Protein AF-A0A6A5A430-F1 (afdb_monomer_lite)

Sequence (180 aa):
MAKHAGGVNTSMYMSAIQATIFDALYKSDSSRAWVFQALYDYQWGSVANEVAAWHTHGLTSFVCQSQNLYQYGIQDTITIVNSLNLEQSIRINEQKTLANLVGVEYVGPWNNLAICEAIWCSLVRQAGNVIDKIGISYDVDIIIGTIQPPTIDLVRENVGPFGSIDLYLVDKPPTFGGYF

Organism: Aphanomyces astaci (NCBI:txid112090)

Secondary structure (DSSP, 8-state):
-PPPTT-GGG-TTHHHHIIIIIHHH-SSHHHHHHHHHHHTSPPPPPHHHHHHHHHHTT-----PPB-SSEEPPEEEEEEEE-TT--EEEEEEEEE--EE-S---SB-HHHHHHHHHHHTT-BSSTTSTTBGGGTT--IIIIIII-S---HHHHHHHHHT--TTB--B---PPPGGGGG--

Foldseek 3Di:
DDDDVVFLVPDPLVLLCCQAPVVQQPPDPVSVVCVCCCGVVDDDDDPVVVVVVCVVVVNDDDDDWDFAQKDDWDWDWDWDQDPVRDIDIDTDDIDDIDGDDDGFQAVDPSVVSVVCSVVSAHPPPPGCRHCVNVPHDCLEVPRPHDDDDVVNVVCCVPQRGTNHGTDDDDDDPPVCPPPD

Radius of gyration: 22.09 Å; chains: 1; bounding box: 47×51×59 Å

Structure (mmCIF, N/CA/C/O backbone):
data_AF-A0A6A5A430-F1
#
_entry.id   AF-A0A6A5A430-F1
#
loop_
_atom_site.group_PDB
_atom_site.id
_atom_site.type_symbol
_atom_site.label_atom_id
_atom_site.label_alt_id
_atom_site.label_comp_id
_atom_site.label_asym_id
_atom_site.label_entity_id
_atom_site.label_seq_id
_atom_site.pdbx_PDB_ins_code
_atom_site.Cartn_x
_atom_site.Cartn_y
_atom_site.Cartn_z
_atom_site.occupancy
_atom_site.B_iso_or_equiv
_atom_site.auth_seq_id
_atom_site.auth_comp_id
_atom_site.auth_asym_id
_atom_site.auth_atom_id
_atom_site.pdbx_PDB_model_num
ATOM 1 N N . MET A 1 1 ? -8.457 26.447 -7.571 1.00 52.28 1 MET A N 1
ATOM 2 C CA . MET A 1 1 ? -9.029 25.131 -7.210 1.00 52.28 1 MET A CA 1
ATOM 3 C C . MET A 1 1 ? -9.383 25.149 -5.738 1.00 52.28 1 MET A C 1
ATOM 5 O O . MET A 1 1 ? -8.546 25.573 -4.947 1.00 52.28 1 MET A O 1
ATOM 9 N N . ALA A 1 2 ? -10.604 24.749 -5.383 1.00 48.12 2 ALA A N 1
ATOM 10 C CA . ALA A 1 2 ? -10.993 24.616 -3.984 1.00 48.12 2 ALA A CA 1
ATOM 11 C C . ALA A 1 2 ? -10.204 23.460 -3.345 1.00 48.12 2 ALA A C 1
ATOM 13 O O . ALA A 1 2 ? -10.044 22.394 -3.940 1.00 48.12 2 ALA A O 1
ATOM 14 N N . LYS A 1 3 ? -9.635 23.702 -2.164 1.00 51.28 3 LYS A N 1
ATOM 15 C CA . LYS A 1 3 ? -8.951 22.684 -1.363 1.00 51.28 3 LYS A CA 1
ATOM 16 C C . LYS A 1 3 ? -9.975 22.116 -0.390 1.00 51.28 3 LYS A C 1
ATOM 18 O O . LYS A 1 3 ? -10.478 22.860 0.446 1.00 51.28 3 LYS A O 1
ATOM 23 N N . HIS A 1 4 ? -10.287 20.832 -0.508 1.00 56.69 4 HIS A N 1
ATOM 24 C CA . HIS A 1 4 ? -11.104 20.130 0.478 1.00 56.69 4 HIS A CA 1
ATOM 25 C C . HIS A 1 4 ? -10.172 19.478 1.501 1.00 56.69 4 HIS A C 1
ATOM 27 O O . HIS A 1 4 ? -9.131 18.936 1.129 1.00 56.69 4 HIS A O 1
ATOM 33 N N . ALA A 1 5 ? -10.509 19.556 2.790 1.00 58.75 5 ALA A N 1
ATOM 34 C CA . ALA A 1 5 ? -9.753 18.854 3.823 1.00 58.75 5 ALA A CA 1
ATOM 35 C C . ALA A 1 5 ? -9.794 17.343 3.535 1.00 58.75 5 ALA A C 1
ATOM 37 O O . ALA A 1 5 ? -10.874 16.776 3.391 1.00 58.75 5 ALA A O 1
ATOM 38 N N . GLY A 1 6 ? -8.622 16.716 3.390 1.00 62.47 6 GLY A N 1
ATOM 39 C CA . GLY A 1 6 ? -8.501 15.305 3.002 1.00 62.47 6 GLY A CA 1
ATOM 40 C C . GLY A 1 6 ? -8.577 15.037 1.492 1.00 62.47 6 GLY A C 1
ATOM 41 O O . GLY A 1 6 ? -8.525 13.881 1.082 1.00 62.47 6 GLY A O 1
ATOM 42 N N . GLY A 1 7 ? -8.675 16.073 0.652 1.00 69.19 7 GLY A N 1
ATOM 43 C CA . GLY A 1 7 ? -8.612 15.933 -0.804 1.00 69.19 7 GLY A CA 1
ATOM 44 C C . GLY A 1 7 ? -7.193 15.640 -1.298 1.00 69.19 7 GLY A C 1
ATOM 45 O O . GLY A 1 7 ? -6.211 16.113 -0.714 1.00 69.19 7 GLY A O 1
ATOM 46 N N . VAL A 1 8 ? -7.071 14.916 -2.418 1.00 76.12 8 VAL A N 1
ATOM 47 C CA . VAL A 1 8 ? -5.770 14.543 -3.017 1.00 76.12 8 VAL A CA 1
ATOM 48 C C . VAL A 1 8 ? -4.877 15.762 -3.288 1.00 76.12 8 VAL A C 1
ATOM 50 O O . VAL A 1 8 ? -3.666 15.706 -3.112 1.00 76.12 8 VAL A O 1
ATOM 53 N N . ASN A 1 9 ? -5.484 16.909 -3.597 1.00 74.25 9 ASN A N 1
ATOM 54 C CA . ASN A 1 9 ? -4.806 18.180 -3.855 1.00 74.25 9 ASN A CA 1
ATOM 55 C C . ASN A 1 9 ? -4.175 18.845 -2.622 1.00 74.25 9 ASN A C 1
ATOM 57 O O . ASN A 1 9 ? -3.476 19.851 -2.759 1.00 74.25 9 ASN A O 1
ATOM 61 N N . THR A 1 10 ? -4.437 18.313 -1.430 1.00 78.81 10 THR A N 1
ATOM 62 C CA . THR A 1 10 ? -3.798 18.722 -0.171 1.00 78.81 10 THR A CA 1
ATOM 63 C C . THR A 1 10 ? -2.776 17.701 0.329 1.00 78.81 10 THR A C 1
ATOM 65 O O . THR A 1 10 ? -2.095 17.962 1.317 1.00 78.81 10 THR A O 1
ATOM 68 N N . SER A 1 11 ? -2.639 16.563 -0.359 1.00 83.62 11 SER A N 1
ATOM 69 C CA . SER A 1 11 ? -1.693 15.510 -0.002 1.00 83.62 11 SER A CA 1
ATOM 70 C C . SER A 1 11 ? -0.254 15.928 -0.293 1.00 83.62 11 SER A C 1
ATOM 72 O O . SER A 1 11 ? 0.042 16.479 -1.354 1.00 83.62 11 SER A O 1
ATOM 74 N N . MET A 1 12 ? 0.668 15.572 0.605 1.00 88.06 12 MET A N 1
ATOM 75 C CA . MET A 1 12 ? 2.111 15.679 0.353 1.00 88.06 12 MET A CA 1
ATOM 76 C C . MET A 1 12 ? 2.579 14.792 -0.812 1.00 88.06 12 MET A C 1
ATOM 78 O O . MET A 1 12 ? 3.617 15.063 -1.401 1.00 88.06 12 MET A O 1
ATOM 82 N N . TYR A 1 13 ? 1.798 13.769 -1.173 1.00 89.50 13 TYR A N 1
ATOM 83 C CA . TYR A 1 13 ? 2.089 12.855 -2.279 1.00 89.50 13 TYR A CA 1
ATOM 84 C C . TYR A 1 13 ? 1.483 13.301 -3.614 1.00 89.50 13 TYR A C 1
ATOM 86 O O . TYR A 1 13 ? 1.545 12.554 -4.586 1.00 89.50 13 TYR A O 1
ATOM 94 N N . MET A 1 14 ? 0.865 14.486 -3.690 1.00 88.88 14 MET A N 1
ATOM 95 C CA . MET A 1 14 ? 0.161 14.919 -4.901 1.00 88.88 14 MET A CA 1
ATOM 96 C C . MET A 1 14 ? 1.073 14.955 -6.138 1.00 88.88 14 MET A C 1
ATOM 98 O O . MET A 1 14 ? 0.620 14.578 -7.215 1.00 88.88 14 MET A O 1
ATOM 102 N N . SER A 1 15 ? 2.344 15.363 -6.006 1.00 91.25 15 SER A N 1
ATOM 103 C CA . SER A 1 15 ? 3.288 15.359 -7.138 1.00 91.25 15 SER A CA 1
ATOM 104 C C . SER A 1 15 ? 3.537 13.943 -7.660 1.00 91.25 15 SER A C 1
ATOM 106 O O . SER A 1 15 ? 3.372 13.692 -8.853 1.00 91.25 15 SER A O 1
ATOM 108 N N . ALA A 1 16 ? 3.811 13.001 -6.756 1.00 94.62 16 ALA A N 1
ATOM 109 C CA . ALA A 1 16 ? 4.065 11.612 -7.102 1.00 94.62 16 ALA A CA 1
ATOM 110 C C . ALA A 1 16 ? 2.818 10.942 -7.688 1.00 94.62 16 ALA A C 1
ATOM 112 O O . ALA A 1 16 ? 2.900 10.234 -8.689 1.00 94.62 16 ALA A O 1
ATOM 113 N N . ILE A 1 17 ? 1.637 11.196 -7.118 1.00 92.56 17 ILE A N 1
ATOM 114 C CA . ILE A 1 17 ? 0.360 10.701 -7.654 1.00 92.56 17 ILE A CA 1
ATOM 115 C C . ILE A 1 17 ? 0.124 11.264 -9.061 1.00 92.56 17 ILE A C 1
ATOM 117 O O . ILE A 1 17 ? -0.275 10.523 -9.963 1.00 92.56 17 ILE A O 1
ATOM 121 N N . GLN A 1 18 ? 0.405 12.553 -9.273 1.00 91.25 18 GLN A N 1
ATOM 122 C CA . GLN A 1 18 ? 0.276 13.183 -10.582 1.00 91.25 18 GLN A CA 1
ATOM 123 C C . GLN A 1 18 ? 1.178 12.494 -11.615 1.00 91.25 18 GLN A C 1
ATOM 125 O O . GLN A 1 18 ? 0.672 12.009 -12.627 1.00 91.25 18 GLN A O 1
ATOM 130 N N . ALA A 1 19 ? 2.476 12.384 -11.326 1.00 93.44 19 ALA A N 1
ATOM 131 C CA . ALA A 1 19 ? 3.469 11.836 -12.249 1.00 93.44 19 ALA A CA 1
ATOM 132 C C . ALA A 1 19 ? 3.266 10.338 -12.536 1.00 93.44 19 ALA A C 1
ATOM 134 O O . ALA A 1 19 ? 3.370 9.882 -13.674 1.00 93.44 19 ALA A O 1
ATOM 135 N N . THR A 1 20 ? 2.965 9.551 -11.503 1.00 95.38 20 THR A N 1
ATOM 136 C CA . THR A 1 20 ? 2.972 8.084 -11.611 1.00 95.38 20 THR A CA 1
ATOM 137 C C . THR A 1 20 ? 1.608 7.496 -11.970 1.00 95.38 20 THR A C 1
ATOM 139 O O . THR A 1 20 ? 1.543 6.407 -12.552 1.00 95.38 20 THR A O 1
ATOM 142 N N . ILE A 1 21 ? 0.513 8.204 -11.668 1.00 93.06 21 ILE A N 1
ATOM 143 C CA . ILE A 1 21 ? -0.860 7.737 -11.898 1.00 93.06 21 ILE A CA 1
ATOM 144 C C . ILE A 1 21 ? -1.594 8.656 -12.876 1.00 93.06 21 ILE A C 1
ATOM 146 O O . ILE A 1 21 ? -2.017 8.195 -13.939 1.00 93.06 21 ILE A O 1
ATOM 150 N N . PHE A 1 22 ? -1.770 9.940 -12.555 1.00 91.19 22 PHE A N 1
ATOM 151 C CA . PHE A 1 22 ? -2.679 10.798 -13.329 1.00 91.19 22 PHE A CA 1
ATOM 152 C C . PHE A 1 22 ? -2.184 11.101 -14.741 1.00 91.19 22 PHE A C 1
ATOM 154 O O . PHE A 1 22 ? -2.993 11.063 -15.667 1.00 91.19 22 PHE A O 1
ATOM 161 N N . ASP A 1 23 ? -0.886 11.298 -14.956 1.00 91.56 23 ASP A N 1
ATOM 162 C CA . ASP A 1 23 ? -0.324 11.515 -16.297 1.00 91.56 23 ASP A CA 1
ATOM 163 C C . ASP A 1 23 ? -0.608 10.335 -17.242 1.00 91.56 23 ASP A C 1
ATOM 165 O O . ASP A 1 23 ? -0.854 10.508 -18.442 1.00 91.56 23 ASP A O 1
ATOM 169 N N . ALA A 1 24 ? -0.661 9.115 -16.699 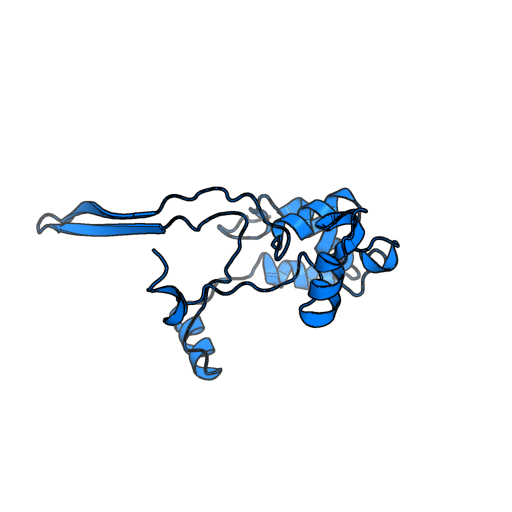1.00 92.19 24 ALA A N 1
ATOM 170 C CA . ALA A 1 24 ? -1.056 7.933 -17.454 1.00 92.19 24 ALA A CA 1
ATOM 171 C C . ALA A 1 24 ? -2.569 7.872 -17.725 1.00 92.19 24 ALA A C 1
ATOM 173 O O . ALA A 1 24 ? -2.972 7.312 -18.746 1.00 92.19 24 ALA A O 1
ATOM 174 N N . LEU A 1 25 ? -3.402 8.467 -16.868 1.00 89.88 25 LEU A N 1
ATOM 175 C CA . LEU A 1 25 ? -4.857 8.535 -17.040 1.00 89.88 25 LEU A CA 1
ATOM 176 C C . LEU A 1 25 ? -5.307 9.708 -17.923 1.00 89.88 25 LEU A C 1
ATOM 178 O O . LEU A 1 25 ? -6.362 9.627 -18.554 1.00 89.88 25 LEU A O 1
ATOM 182 N N . TYR A 1 26 ? -4.524 10.781 -18.038 1.00 88.88 26 TYR A N 1
ATOM 183 C CA . TYR A 1 26 ? -4.839 11.993 -18.810 1.00 88.88 26 TYR A CA 1
ATOM 184 C C . TYR A 1 26 ? -4.686 11.815 -20.333 1.00 88.88 26 TYR A C 1
ATOM 186 O O . TYR A 1 26 ? -4.090 12.636 -21.025 1.00 88.88 26 TYR A O 1
ATOM 194 N N . LYS A 1 27 ? -5.251 10.733 -20.882 1.00 84.56 27 LYS A N 1
ATOM 195 C CA . LYS A 1 27 ? -5.238 10.419 -22.320 1.00 84.56 27 LYS A CA 1
ATOM 196 C C . LYS A 1 27 ? -6.308 11.151 -23.132 1.00 84.56 27 LYS A C 1
ATOM 198 O O . LYS A 1 27 ? -6.188 11.222 -24.349 1.00 84.56 27 LYS A O 1
ATOM 203 N N . SER A 1 28 ? -7.349 11.678 -22.488 1.00 86.94 28 SER A N 1
ATOM 204 C CA . SER A 1 28 ? -8.457 12.379 -23.148 1.00 86.94 28 SER A CA 1
ATOM 205 C C . SER A 1 28 ? -9.052 13.463 -22.248 1.00 86.94 28 SER A C 1
ATOM 207 O O . SER A 1 28 ? -8.845 13.459 -21.033 1.00 86.94 28 SER A O 1
ATOM 209 N N . ASP A 1 29 ? -9.839 14.370 -22.826 1.00 88.88 29 ASP A N 1
ATOM 210 C CA . ASP A 1 29 ? -10.630 15.332 -22.048 1.00 88.88 29 ASP A CA 1
ATOM 211 C C . ASP A 1 29 ? -11.610 14.638 -21.104 1.00 88.88 29 ASP A C 1
ATOM 213 O O . ASP A 1 29 ? -11.737 15.037 -19.949 1.00 88.88 29 ASP A O 1
ATOM 217 N N . SER A 1 30 ? -12.238 13.550 -21.553 1.00 88.50 30 SER A N 1
ATOM 218 C CA . SER A 1 30 ? -13.177 12.774 -20.741 1.00 88.50 30 SER A CA 1
ATOM 219 C C . SER A 1 30 ? -12.503 12.123 -19.535 1.00 88.50 30 SER A C 1
ATOM 221 O O . SER A 1 30 ? -13.050 12.163 -18.435 1.00 88.50 30 SER A O 1
ATOM 223 N N . SER A 1 31 ? -11.305 11.556 -19.704 1.00 87.44 31 SER A N 1
ATOM 224 C CA . SER A 1 31 ? -10.585 10.932 -18.589 1.00 87.44 31 SER A CA 1
ATOM 225 C C . SER A 1 31 ? -10.053 11.969 -17.603 1.00 87.44 31 SER A C 1
ATOM 227 O O . SER A 1 31 ? -10.137 11.752 -16.397 1.00 87.44 31 SER A O 1
ATOM 229 N N . ARG A 1 32 ? -9.594 13.130 -18.088 1.00 86.56 32 ARG A N 1
ATOM 230 C CA . ARG A 1 32 ? -9.265 14.278 -17.229 1.00 86.56 32 ARG A CA 1
ATOM 231 C C . ARG A 1 32 ? -10.478 14.728 -16.424 1.00 86.56 32 ARG A C 1
ATOM 233 O O . ARG A 1 32 ? -10.385 14.821 -15.205 1.00 86.56 32 ARG A O 1
ATOM 240 N N . ALA A 1 33 ? -11.611 14.956 -17.086 1.00 86.50 33 ALA A N 1
ATOM 241 C CA . ALA A 1 33 ? -12.845 15.377 -16.432 1.00 86.50 33 ALA A CA 1
ATOM 242 C C . ALA A 1 33 ? -13.304 14.366 -15.372 1.00 86.50 33 ALA A C 1
ATOM 244 O O . ALA A 1 33 ? -13.681 14.773 -14.279 1.00 86.50 33 ALA A O 1
ATOM 245 N N . TRP A 1 34 ? -13.203 13.062 -15.652 1.00 85.62 34 TRP A N 1
ATOM 246 C CA . TRP A 1 34 ? -13.510 12.020 -14.671 1.00 85.62 34 TRP A CA 1
ATOM 247 C C . TRP A 1 34 ? -12.585 12.072 -13.452 1.00 85.62 34 TRP A C 1
ATOM 249 O O . TRP A 1 34 ? -13.093 12.069 -12.339 1.00 85.62 34 TRP A O 1
ATOM 259 N N . VAL A 1 35 ? -11.260 12.171 -13.630 1.00 83.31 35 VAL A N 1
ATOM 260 C CA . VAL A 1 35 ? -10.320 12.290 -12.496 1.00 83.31 35 VAL A CA 1
ATOM 261 C C . VAL A 1 35 ? -10.641 13.533 -11.667 1.00 83.31 35 VAL A C 1
ATOM 263 O O . VAL A 1 35 ? -10.675 13.463 -10.440 1.00 83.31 35 VAL A O 1
ATOM 266 N N . PHE A 1 36 ? -10.926 14.661 -12.326 1.00 77.44 36 PHE A N 1
ATOM 267 C CA . PHE A 1 36 ? -11.320 15.884 -11.633 1.00 77.44 36 PHE A CA 1
ATOM 268 C C . PHE A 1 36 ? -12.613 15.686 -10.830 1.00 77.44 36 PHE A C 1
ATOM 270 O O . PHE A 1 36 ? -12.624 15.925 -9.624 1.00 77.44 36 PHE A O 1
ATOM 277 N N . GLN A 1 37 ? -13.664 15.166 -11.460 1.00 79.38 37 GLN A N 1
ATOM 278 C CA . GLN A 1 37 ? -14.958 14.935 -10.817 1.00 79.38 37 GLN A CA 1
ATOM 279 C C . GLN A 1 37 ? -14.873 13.918 -9.671 1.00 79.38 37 GLN A C 1
ATOM 281 O O . GLN A 1 37 ? -15.455 14.123 -8.610 1.00 79.38 37 GLN A O 1
ATOM 286 N N . ALA A 1 38 ? -14.155 12.815 -9.879 1.00 75.12 38 ALA A N 1
ATOM 287 C CA . ALA A 1 38 ? -14.078 11.700 -8.943 1.00 75.12 38 ALA A CA 1
ATOM 288 C C . ALA A 1 38 ? -13.188 11.980 -7.727 1.00 75.12 38 ALA A C 1
ATOM 290 O O . ALA A 1 38 ? -13.277 11.242 -6.753 1.00 75.12 38 ALA A O 1
ATOM 291 N N . LEU A 1 39 ? -12.320 12.996 -7.770 1.00 73.94 39 LEU A N 1
ATOM 292 C CA . LEU A 1 39 ? -11.357 13.254 -6.692 1.00 73.94 39 LEU A CA 1
ATOM 293 C C . LEU A 1 39 ? -11.495 14.627 -6.049 1.00 73.94 39 LEU A C 1
ATOM 295 O O . LEU A 1 39 ? -11.262 14.755 -4.849 1.00 73.94 39 LEU A O 1
ATOM 299 N N . TYR A 1 40 ? -11.822 15.657 -6.827 1.00 71.94 40 TYR A N 1
ATOM 300 C CA . TYR A 1 40 ? -11.902 17.021 -6.306 1.00 71.94 40 TYR A CA 1
ATOM 301 C C . TYR A 1 40 ? -13.300 17.345 -5.804 1.00 71.94 40 TYR A C 1
ATOM 303 O O . TYR A 1 40 ? -13.427 17.991 -4.770 1.00 71.94 40 TYR A O 1
ATOM 311 N N . ASP A 1 41 ? -14.322 16.837 -6.487 1.00 73.00 41 ASP A N 1
ATOM 312 C CA . ASP A 1 41 ? -15.720 17.060 -6.117 1.00 73.00 41 ASP A CA 1
ATOM 313 C C . ASP A 1 41 ? -16.296 15.901 -5.291 1.00 73.00 41 ASP A C 1
ATOM 315 O O . ASP A 1 41 ? -17.473 15.915 -4.921 1.00 73.00 41 ASP A O 1
ATOM 319 N N . TYR A 1 42 ? -15.483 14.880 -5.003 1.00 74.00 42 TYR A N 1
ATOM 320 C CA . TYR A 1 42 ? -15.920 13.743 -4.210 1.00 74.00 42 TYR A CA 1
ATOM 321 C C . TYR A 1 42 ? -16.224 14.169 -2.780 1.00 74.00 42 TYR A C 1
ATOM 323 O O . TYR A 1 42 ? -15.377 14.712 -2.067 1.00 74.00 42 TYR A O 1
ATOM 331 N N . GLN A 1 43 ? -17.446 13.878 -2.351 1.00 76.31 43 GLN A N 1
ATOM 332 C CA . GLN A 1 43 ? -17.859 14.041 -0.970 1.00 76.31 43 GLN A CA 1
ATOM 333 C C . GLN A 1 43 ? -17.885 12.681 -0.294 1.00 76.31 43 GLN A C 1
ATOM 335 O O . GLN A 1 43 ? -18.530 11.749 -0.775 1.00 76.31 43 GLN A O 1
ATOM 340 N N . TRP A 1 44 ? -17.189 12.583 0.837 1.00 77.44 44 TRP A N 1
ATOM 341 C CA . TRP A 1 44 ? -17.237 11.397 1.677 1.00 77.44 44 TRP A CA 1
ATOM 342 C C . TRP A 1 44 ? -18.678 11.113 2.103 1.00 77.44 44 TRP A C 1
ATOM 344 O O . TRP A 1 44 ? -19.398 12.008 2.552 1.00 77.44 44 TRP A O 1
ATOM 354 N N . GLY A 1 45 ? -19.094 9.856 1.951 1.00 84.31 45 GLY A N 1
ATOM 355 C CA . GLY A 1 45 ? -20.373 9.385 2.467 1.00 84.31 45 GLY A CA 1
ATOM 356 C C . GLY A 1 45 ? -20.416 9.408 3.997 1.00 84.31 45 GLY A C 1
ATOM 357 O O . GLY A 1 45 ? -19.404 9.590 4.672 1.00 84.31 45 GLY A O 1
ATOM 358 N N . SER A 1 46 ? -21.605 9.201 4.563 1.00 91.81 46 SER A N 1
ATOM 359 C CA . SER A 1 46 ? -21.728 8.991 6.005 1.00 91.81 46 SER A CA 1
ATOM 360 C C . SER A 1 46 ? -21.146 7.630 6.402 1.00 91.81 46 SER A C 1
ATOM 362 O O . SER A 1 46 ? -21.227 6.665 5.641 1.00 91.81 46 SER A O 1
ATOM 364 N N . VAL A 1 47 ? -20.650 7.525 7.637 1.00 92.38 47 VAL A N 1
ATOM 365 C CA . VAL A 1 47 ? -20.215 6.241 8.221 1.00 92.38 47 VAL A CA 1
ATOM 366 C C . VAL A 1 47 ? -21.341 5.200 8.160 1.00 92.38 47 VAL A C 1
ATOM 368 O O . VAL A 1 47 ? -21.099 4.032 7.883 1.00 92.38 47 VAL A O 1
ATOM 371 N N . ALA A 1 48 ? -22.597 5.621 8.339 1.00 95.88 48 ALA A N 1
ATOM 372 C CA . ALA A 1 48 ? -23.753 4.735 8.218 1.00 95.88 48 ALA A CA 1
ATOM 373 C C . ALA A 1 48 ? -23.898 4.127 6.808 1.00 95.88 48 ALA A C 1
ATOM 375 O O . ALA A 1 48 ? -24.216 2.944 6.687 1.00 95.88 48 ALA A O 1
ATOM 376 N N . ASN A 1 49 ? -23.637 4.906 5.751 1.00 94.94 49 ASN A N 1
ATOM 377 C CA . ASN A 1 49 ? -23.681 4.406 4.376 1.00 94.94 49 ASN A CA 1
ATOM 378 C C . ASN A 1 49 ? -22.545 3.414 4.103 1.00 94.94 49 ASN A C 1
ATOM 380 O O . ASN A 1 49 ? -22.768 2.405 3.437 1.00 94.94 49 ASN A O 1
ATOM 384 N N . GLU A 1 50 ? -21.349 3.676 4.631 1.00 93.75 50 GLU A N 1
ATOM 385 C CA . GLU A 1 50 ? -20.216 2.754 4.526 1.00 93.75 50 GLU A CA 1
ATOM 386 C C . GLU A 1 50 ? -20.510 1.423 5.233 1.00 93.75 50 GLU A C 1
ATOM 388 O O . GLU A 1 50 ? -20.379 0.364 4.622 1.00 93.75 50 GLU A O 1
ATOM 393 N N . VAL A 1 51 ? -21.012 1.468 6.472 1.00 94.75 51 VAL A N 1
ATOM 394 C CA . VAL A 1 51 ? -21.408 0.276 7.244 1.00 94.75 51 VAL A CA 1
ATOM 395 C C . VAL A 1 51 ? -22.480 -0.536 6.508 1.00 94.75 51 VAL A C 1
ATOM 397 O O . VAL A 1 51 ? -22.370 -1.759 6.400 1.00 94.75 51 VAL A O 1
ATOM 400 N N . ALA A 1 52 ? -23.499 0.122 5.947 1.00 95.81 52 ALA A N 1
ATOM 401 C CA . ALA A 1 52 ? -24.530 -0.554 5.160 1.00 95.81 52 ALA A CA 1
ATOM 402 C C . ALA A 1 52 ? -23.952 -1.222 3.899 1.00 95.81 52 ALA A C 1
ATOM 404 O O . ALA A 1 52 ? -24.323 -2.355 3.569 1.00 95.81 52 ALA A O 1
ATOM 405 N N . ALA A 1 53 ? -23.020 -0.554 3.212 1.00 95.50 53 ALA A N 1
ATOM 406 C CA . ALA A 1 53 ? -22.342 -1.107 2.045 1.00 95.50 53 ALA A CA 1
ATOM 407 C C . ALA A 1 53 ? -21.503 -2.341 2.410 1.00 95.50 53 ALA A C 1
ATOM 409 O O . ALA A 1 53 ? -21.611 -3.364 1.728 1.00 95.50 53 ALA A O 1
ATOM 410 N N . TRP A 1 54 ? -20.744 -2.278 3.509 1.00 96.56 54 TRP A N 1
ATOM 411 C CA . TRP A 1 54 ? -19.956 -3.400 4.027 1.00 96.56 54 TRP A CA 1
ATOM 412 C C . TRP A 1 54 ? -20.842 -4.607 4.329 1.00 96.56 54 TRP A C 1
ATOM 414 O O . TRP A 1 54 ? -20.602 -5.691 3.797 1.00 96.56 54 TRP A O 1
ATOM 424 N N . HIS A 1 55 ? -21.924 -4.412 5.086 1.00 96.38 55 HIS A N 1
ATOM 425 C CA . HIS A 1 55 ? -22.853 -5.494 5.417 1.00 96.38 55 HIS A CA 1
ATOM 426 C C . HIS A 1 55 ? -23.530 -6.103 4.188 1.00 96.38 55 HIS A C 1
ATOM 428 O O . HIS A 1 55 ? -23.672 -7.323 4.117 1.00 96.38 55 HIS A O 1
ATOM 434 N N . THR A 1 56 ? -23.889 -5.288 3.193 1.00 97.81 56 THR A N 1
ATOM 435 C CA . THR A 1 56 ? -24.472 -5.779 1.929 1.00 97.81 56 THR A CA 1
ATOM 436 C C . THR A 1 56 ? -23.505 -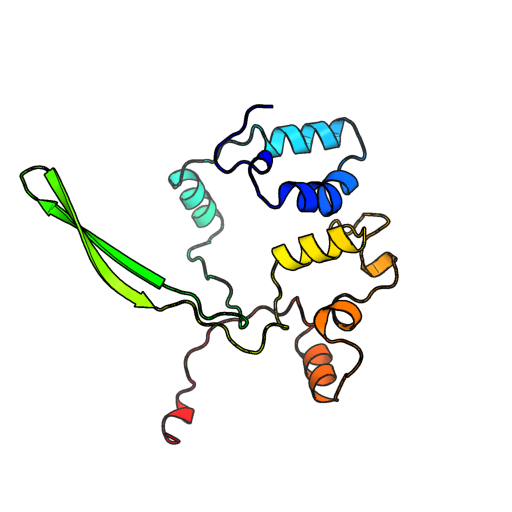6.694 1.167 1.00 97.81 56 THR A C 1
ATOM 438 O O . THR A 1 56 ? -23.944 -7.586 0.447 1.00 97.81 56 THR A O 1
ATOM 441 N N . HIS A 1 57 ? -22.195 -6.515 1.356 1.00 97.50 57 HIS A N 1
ATOM 442 C CA . HIS A 1 57 ? -21.144 -7.327 0.734 1.00 97.50 57 HIS A CA 1
ATOM 443 C C . HIS A 1 57 ? -20.580 -8.402 1.680 1.00 97.50 57 HIS A C 1
ATOM 445 O O . HIS A 1 57 ? -19.571 -9.028 1.365 1.00 97.50 57 HIS A O 1
ATOM 451 N N . GLY A 1 58 ? -21.209 -8.626 2.840 1.00 97.44 58 GLY A N 1
ATOM 452 C CA . GLY A 1 58 ? -20.760 -9.617 3.821 1.00 97.44 58 GLY A CA 1
ATOM 453 C C . GLY A 1 58 ? -19.450 -9.261 4.534 1.00 97.44 58 GLY A C 1
ATOM 454 O O . GLY A 1 58 ? -18.840 -10.134 5.146 1.00 97.44 58 GLY A O 1
ATOM 455 N N . LEU A 1 59 ? -19.009 -8.002 4.476 1.00 96.62 59 LEU A N 1
ATOM 456 C CA . LEU A 1 59 ? -17.815 -7.527 5.173 1.00 96.62 59 LEU A CA 1
ATOM 457 C C . LEU A 1 59 ? -18.168 -7.211 6.631 1.00 96.62 59 LEU A C 1
ATOM 459 O O . LEU A 1 59 ? -18.967 -6.317 6.907 1.00 96.62 59 LEU A O 1
ATOM 463 N N . THR A 1 60 ? -17.577 -7.950 7.571 1.00 93.88 60 THR A N 1
ATOM 464 C CA . THR A 1 60 ? -17.863 -7.822 9.015 1.00 93.88 60 THR A CA 1
ATOM 465 C C . THR A 1 60 ? -16.670 -7.358 9.844 1.00 93.88 60 THR A C 1
ATOM 467 O O . THR A 1 60 ? -16.829 -7.050 11.021 1.00 93.88 60 THR A O 1
ATOM 470 N N . SER A 1 61 ? -15.473 -7.324 9.262 1.00 90.31 61 SER A N 1
ATOM 471 C CA . SER A 1 61 ? -14.242 -6.962 9.962 1.00 90.31 61 SER A CA 1
ATOM 472 C C . SER A 1 61 ? -13.242 -6.320 9.016 1.00 90.31 61 SER A C 1
ATOM 474 O O . SER A 1 61 ? -13.116 -6.739 7.866 1.00 90.31 61 SER A O 1
ATOM 476 N N . PHE A 1 62 ? -12.477 -5.368 9.541 1.00 85.81 62 PHE A N 1
ATOM 477 C CA . PHE A 1 62 ? -11.286 -4.839 8.895 1.00 85.81 62 PHE A CA 1
ATOM 478 C C . PHE A 1 62 ? -10.052 -5.351 9.626 1.00 85.81 62 PHE A C 1
ATOM 480 O O . PHE A 1 62 ? -9.939 -5.193 10.841 1.00 85.81 62 PHE A O 1
ATOM 487 N N . VAL A 1 63 ? -9.133 -5.959 8.882 1.00 84.12 63 VAL A N 1
ATOM 488 C CA . VAL A 1 63 ? -7.839 -6.393 9.404 1.00 84.12 63 VAL A CA 1
ATOM 489 C C . VAL A 1 63 ? -6.791 -5.448 8.842 1.00 84.12 63 VAL A C 1
ATOM 491 O O . VAL A 1 63 ? -6.638 -5.337 7.626 1.00 84.12 63 VAL A O 1
ATOM 494 N N . CYS A 1 64 ? -6.086 -4.749 9.730 1.00 81.81 64 CYS A N 1
ATOM 495 C CA . CYS A 1 64 ? -4.944 -3.946 9.323 1.00 81.81 64 CYS A CA 1
ATOM 496 C C . CYS A 1 64 ? -3.846 -4.886 8.809 1.00 81.81 64 CYS A C 1
ATOM 498 O O . CYS A 1 64 ? -3.466 -5.823 9.514 1.00 81.81 64 CYS A O 1
ATOM 500 N N . GLN A 1 65 ? -3.354 -4.637 7.596 1.00 81.75 65 GLN A N 1
ATOM 501 C CA . GLN A 1 65 ? -2.200 -5.356 7.058 1.00 81.75 65 GLN A CA 1
ATOM 502 C C . GLN A 1 65 ? -1.001 -5.150 7.983 1.00 81.75 65 GLN A C 1
ATOM 504 O O . GLN A 1 65 ? -0.752 -4.030 8.433 1.00 81.75 65 GLN A O 1
ATOM 509 N N . SER A 1 66 ? -0.278 -6.224 8.294 1.00 81.62 66 SER A N 1
ATOM 510 C CA . SER A 1 66 ? 0.954 -6.107 9.066 1.00 81.62 66 SER A CA 1
ATOM 511 C C . SER A 1 66 ? 2.088 -5.624 8.166 1.00 81.62 66 SER A C 1
ATOM 513 O O . SER A 1 66 ? 2.045 -5.750 6.944 1.00 81.62 66 SER A O 1
ATOM 515 N N . GLN A 1 67 ? 3.122 -5.063 8.775 1.00 81.69 67 GLN A N 1
ATOM 516 C CA . GLN A 1 67 ? 4.373 -4.736 8.106 1.00 81.69 67 GLN A CA 1
ATOM 517 C C . GLN A 1 67 ? 5.511 -4.925 9.103 1.00 81.69 67 GLN A C 1
ATOM 519 O O . GLN A 1 67 ? 5.297 -4.864 10.316 1.00 81.69 67 GLN A O 1
ATOM 524 N N . ASN A 1 68 ? 6.707 -5.203 8.601 1.00 82.00 68 ASN A N 1
ATOM 525 C CA . ASN A 1 68 ? 7.840 -5.588 9.432 1.00 82.00 68 ASN A CA 1
ATOM 526 C C . ASN A 1 68 ? 8.926 -4.518 9.560 1.00 82.00 68 ASN A C 1
ATOM 528 O O . ASN A 1 68 ? 9.828 -4.732 10.362 1.00 82.00 68 ASN A O 1
ATOM 532 N N . LEU A 1 69 ? 8.811 -3.375 8.875 1.00 85.50 69 LEU A N 1
ATOM 533 C CA . LEU A 1 69 ? 9.722 -2.230 8.973 1.00 85.50 69 LEU A CA 1
ATOM 534 C C . LEU A 1 69 ? 9.571 -1.464 10.299 1.00 85.50 69 LEU A C 1
ATOM 536 O O . LEU A 1 69 ? 10.559 -1.007 10.873 1.00 85.50 69 LEU A O 1
ATOM 540 N N . TYR A 1 70 ? 8.345 -1.337 10.810 1.00 84.19 70 TYR A N 1
ATOM 541 C CA . TYR A 1 70 ? 8.062 -0.730 12.111 1.00 84.19 70 TYR A CA 1
ATOM 542 C C . TYR A 1 70 ? 7.012 -1.525 12.881 1.00 84.19 70 TYR A C 1
ATOM 544 O O . TYR A 1 70 ? 6.007 -1.948 12.316 1.00 84.19 70 TYR A O 1
ATOM 552 N N . GLN A 1 71 ? 7.169 -1.620 14.197 1.00 82.44 71 GLN A N 1
ATOM 553 C CA . GLN A 1 71 ? 6.055 -1.961 15.076 1.00 82.44 71 GLN A CA 1
ATOM 554 C C . GLN A 1 71 ? 5.029 -0.823 15.053 1.00 82.44 71 GLN A C 1
ATOM 556 O O . GLN A 1 71 ? 5.400 0.343 15.203 1.00 82.44 71 GLN A O 1
ATOM 561 N N . TYR A 1 72 ? 3.742 -1.145 14.905 1.00 82.56 72 TYR A N 1
ATOM 562 C CA . TYR A 1 72 ? 2.682 -0.146 15.026 1.00 82.56 72 TYR A CA 1
ATOM 563 C C . TYR A 1 72 ? 2.629 0.427 16.443 1.00 82.56 72 TYR A C 1
ATOM 565 O O . TYR A 1 72 ? 2.504 -0.309 17.421 1.00 82.56 72 TYR A O 1
ATOM 573 N N . GLY A 1 73 ? 2.697 1.754 16.545 1.00 85.81 73 GLY A N 1
ATOM 574 C CA . GLY A 1 73 ? 2.382 2.454 17.781 1.00 85.81 73 GLY A CA 1
ATOM 575 C C . GLY A 1 73 ? 0.871 2.509 18.002 1.00 85.81 73 GLY A C 1
ATOM 576 O O . GLY A 1 73 ? 0.120 2.805 17.074 1.00 85.81 73 GLY A O 1
ATOM 577 N N . ILE A 1 74 ? 0.429 2.240 19.228 1.00 88.00 74 ILE A N 1
ATOM 578 C CA . ILE A 1 74 ? -0.977 2.315 19.643 1.00 88.00 74 ILE A CA 1
ATOM 579 C C . ILE A 1 74 ? -1.053 3.248 20.845 1.00 88.00 74 ILE A C 1
ATOM 581 O O . ILE A 1 74 ? -0.255 3.128 21.771 1.00 88.00 74 ILE A O 1
ATOM 585 N N . GLN A 1 75 ? -2.004 4.176 20.847 1.00 93.19 75 GLN A N 1
ATOM 586 C CA . GLN A 1 75 ? -2.276 5.018 22.005 1.00 93.19 75 GLN A CA 1
ATOM 587 C C . GLN A 1 75 ? -3.776 5.033 22.276 1.00 93.19 75 GLN A C 1
ATOM 589 O O . GLN A 1 75 ? -4.531 5.646 21.523 1.00 93.19 75 GLN A O 1
ATOM 594 N N . ASP A 1 76 ? -4.183 4.424 23.387 1.00 91.50 76 ASP A N 1
ATOM 595 C CA . ASP A 1 76 ? -5.582 4.407 23.806 1.00 91.50 76 ASP A CA 1
ATOM 596 C C . ASP A 1 76 ? -5.804 5.445 24.909 1.00 91.50 76 ASP A C 1
ATOM 598 O O . ASP A 1 76 ? -5.060 5.514 25.896 1.00 91.50 76 ASP A O 1
ATOM 602 N N . THR A 1 77 ? -6.849 6.253 24.749 1.00 95.12 77 THR A N 1
ATOM 603 C CA . THR A 1 77 ? -7.202 7.349 25.659 1.00 95.12 77 THR A CA 1
ATOM 604 C C . THR A 1 77 ? -8.678 7.252 26.029 1.00 95.12 77 THR A C 1
ATOM 606 O O . THR A 1 77 ? -9.519 7.039 25.159 1.00 95.12 77 THR A O 1
ATOM 609 N N . ILE A 1 78 ? -9.001 7.456 27.306 1.00 94.44 78 ILE A N 1
ATOM 610 C CA . ILE A 1 78 ? -10.375 7.636 27.786 1.00 94.44 78 ILE A CA 1
ATOM 611 C C . ILE A 1 78 ? -10.574 9.104 28.158 1.00 94.44 78 ILE A C 1
ATOM 613 O O . ILE A 1 78 ? -9.788 9.657 28.927 1.00 94.44 78 ILE A O 1
ATOM 617 N N . THR A 1 79 ? -11.646 9.714 27.656 1.00 96.88 79 THR A N 1
ATOM 618 C CA . THR A 1 79 ? -12.076 11.058 28.063 1.00 96.88 79 THR A CA 1
ATOM 619 C C . THR A 1 79 ? -13.171 10.954 29.115 1.00 96.88 79 THR A C 1
ATOM 621 O O . THR A 1 79 ? -14.215 10.347 28.881 1.00 96.88 79 THR A O 1
ATOM 624 N N . ILE A 1 80 ? -12.940 11.556 30.280 1.00 94.81 80 ILE A N 1
ATOM 625 C CA . ILE A 1 80 ? -13.919 11.671 31.360 1.00 94.81 80 ILE A CA 1
ATOM 626 C C . ILE A 1 80 ? -14.515 13.074 31.300 1.00 94.81 80 ILE A C 1
ATOM 628 O O . ILE A 1 80 ? -13.782 14.058 31.389 1.00 94.81 80 ILE A O 1
ATOM 632 N N . VAL A 1 81 ? -15.839 13.161 31.179 1.00 96.62 81 VAL A N 1
ATOM 633 C CA . VAL A 1 81 ? -16.579 14.428 31.228 1.00 96.62 81 VAL A CA 1
ATOM 634 C C . VAL A 1 81 ? -17.329 14.499 32.551 1.00 96.62 81 VAL A C 1
ATOM 636 O O . VAL A 1 81 ? -18.112 13.603 32.871 1.00 96.62 81 VAL A O 1
ATOM 639 N N . ASN A 1 82 ? -17.070 15.530 33.354 1.00 93.19 82 ASN A N 1
ATOM 640 C CA . ASN A 1 82 ? -17.764 15.705 34.631 1.00 93.19 82 ASN A CA 1
ATOM 641 C C . ASN A 1 82 ? -19.112 16.440 34.468 1.00 93.19 82 ASN A C 1
ATOM 643 O O . ASN A 1 82 ? -19.466 16.907 33.388 1.00 93.19 82 ASN A O 1
ATOM 647 N N . SER A 1 83 ? -19.863 16.587 35.565 1.00 94.69 83 SER A N 1
ATOM 648 C CA . SER A 1 83 ? -21.173 17.263 35.573 1.00 94.69 83 SER A CA 1
ATOM 649 C C . SER A 1 83 ? -21.124 18.763 35.253 1.00 94.69 83 SER A C 1
ATOM 651 O O . SER A 1 83 ? -22.166 19.359 34.995 1.00 94.69 83 SER A O 1
ATOM 653 N N . LEU A 1 84 ? -19.935 19.374 35.256 1.00 95.50 84 LEU A N 1
ATOM 654 C CA . LEU A 1 84 ? -19.702 20.760 34.840 1.00 95.50 84 LEU A CA 1
ATOM 655 C C . LEU A 1 84 ? -19.291 20.859 33.362 1.00 95.50 84 LEU A C 1
ATOM 657 O O . LEU A 1 84 ? -18.889 21.932 32.918 1.00 95.50 84 LEU A O 1
ATOM 661 N N . ASN A 1 85 ? -19.375 19.756 32.611 1.00 93.69 85 ASN A N 1
ATOM 662 C CA . ASN A 1 85 ? -18.947 19.657 31.218 1.00 93.69 85 ASN A CA 1
ATOM 663 C C . ASN A 1 85 ? -17.445 19.947 31.017 1.00 93.69 85 ASN A C 1
ATOM 665 O O . ASN A 1 85 ? -17.037 20.445 29.969 1.00 93.69 85 ASN A O 1
ATOM 669 N N . LEU A 1 86 ? -16.617 19.657 32.028 1.00 95.38 86 LEU A N 1
ATOM 670 C CA . LEU A 1 86 ? -15.159 19.696 31.903 1.00 95.38 86 LEU A CA 1
ATOM 671 C C . LEU A 1 86 ? -14.651 18.330 31.448 1.00 95.38 86 LEU A C 1
ATOM 673 O O . LEU A 1 86 ? -14.978 17.312 32.063 1.00 95.38 86 LEU A O 1
ATOM 677 N N . GLU A 1 87 ? -13.832 18.332 30.399 1.00 97.00 87 GLU A N 1
ATOM 678 C CA . GLU A 1 87 ? -13.227 17.134 29.823 1.00 97.00 87 GLU A CA 1
ATOM 679 C C . GLU A 1 87 ? -11.813 16.912 30.368 1.00 97.00 87 GLU A C 1
ATOM 681 O O . GLU A 1 87 ? -10.988 17.828 30.396 1.00 97.00 87 GLU A O 1
ATOM 686 N N . GLN A 1 88 ? -11.516 15.679 30.771 1.00 95.38 88 GLN A N 1
ATOM 687 C CA . GLN A 1 88 ? -10.173 15.242 31.131 1.00 95.38 88 GLN A CA 1
ATOM 688 C C . GLN A 1 88 ? -9.840 13.935 30.413 1.00 95.38 88 GLN A C 1
ATOM 690 O O . GLN A 1 88 ? -10.470 12.905 30.651 1.00 95.38 88 GLN A O 1
ATOM 695 N N . SER A 1 89 ? -8.810 13.967 29.574 1.00 96.06 89 SER A N 1
ATOM 696 C CA . SER A 1 89 ? -8.328 12.797 28.839 1.00 96.06 89 SER A CA 1
ATOM 697 C C . SER A 1 89 ? -7.207 12.093 29.598 1.00 96.06 89 SER A C 1
ATOM 699 O O . SER A 1 89 ? -6.205 12.712 29.957 1.00 96.06 89 SER A O 1
ATOM 701 N N . ILE A 1 90 ? -7.359 10.790 29.829 1.00 94.94 90 ILE A N 1
ATOM 702 C CA . ILE A 1 90 ? -6.367 9.933 30.483 1.00 94.94 90 ILE A CA 1
ATOM 703 C C . ILE A 1 90 ? -5.923 8.869 29.486 1.00 94.94 90 ILE A C 1
ATOM 705 O O . ILE A 1 90 ? -6.739 8.124 28.944 1.00 94.94 90 ILE A O 1
ATOM 709 N N . ARG A 1 91 ? -4.614 8.784 29.256 1.00 95.31 91 ARG A N 1
ATOM 710 C CA . ARG A 1 91 ? -4.018 7.728 28.439 1.00 95.31 91 ARG A CA 1
ATOM 711 C C . ARG A 1 91 ? -3.997 6.422 29.232 1.00 95.31 91 ARG A C 1
ATOM 713 O O . ARG A 1 91 ? -3.400 6.377 30.305 1.00 95.31 91 ARG A O 1
ATOM 720 N N . ILE A 1 92 ? -4.638 5.384 28.707 1.00 95.25 92 ILE A N 1
ATOM 721 C CA . ILE A 1 92 ? -4.799 4.080 29.373 1.00 95.25 92 ILE A CA 1
ATOM 722 C C . ILE A 1 92 ? -3.877 3.000 28.808 1.00 95.25 92 ILE A C 1
ATOM 724 O O . ILE A 1 92 ? -3.585 2.027 29.497 1.00 95.25 92 ILE A O 1
ATOM 728 N N . ASN A 1 93 ? -3.397 3.178 27.579 1.00 92.75 93 ASN A N 1
ATOM 729 C CA . ASN A 1 93 ? -2.475 2.260 26.930 1.00 92.75 93 ASN A CA 1
ATOM 730 C C . ASN A 1 93 ? -1.544 3.037 25.998 1.00 92.75 93 ASN A C 1
ATOM 732 O O . ASN A 1 93 ? -1.950 4.018 25.367 1.00 92.75 93 ASN A O 1
ATOM 736 N N . GLU A 1 94 ? -0.294 2.600 25.917 1.00 91.88 94 GLU A N 1
ATOM 737 C CA . GLU A 1 94 ? 0.689 3.136 24.984 1.00 91.88 94 GLU A CA 1
ATOM 738 C C . GLU A 1 94 ? 1.621 2.013 24.528 1.00 91.88 94 GLU A C 1
ATOM 740 O O . GLU A 1 94 ? 2.314 1.388 25.330 1.00 91.88 94 GLU A O 1
ATOM 745 N N . GLN A 1 95 ? 1.692 1.821 23.218 1.00 88.88 95 GLN A N 1
ATOM 746 C CA . GLN A 1 95 ? 2.779 1.141 22.541 1.00 88.88 95 GLN A CA 1
ATOM 747 C C . GLN A 1 95 ? 3.459 2.129 21.607 1.00 88.88 95 GLN A C 1
ATOM 749 O O . GLN A 1 95 ? 2.807 2.826 20.831 1.00 88.88 95 GLN A O 1
ATOM 754 N N . LYS A 1 96 ? 4.785 2.202 21.689 1.00 87.25 96 LYS A N 1
ATOM 755 C CA . LYS A 1 96 ? 5.566 3.100 20.843 1.00 87.25 96 LYS A CA 1
ATOM 756 C C . LYS A 1 96 ? 5.844 2.450 19.498 1.00 87.25 96 LYS A C 1
ATOM 758 O O . LYS A 1 96 ? 6.105 1.253 19.428 1.00 87.25 96 LYS A O 1
ATOM 763 N N . THR A 1 97 ? 5.874 3.270 18.455 1.00 85.50 97 THR A N 1
ATOM 764 C CA . THR A 1 97 ? 6.430 2.862 17.167 1.00 85.50 97 THR A CA 1
ATOM 765 C C . THR A 1 97 ? 7.920 2.590 17.342 1.00 85.50 97 THR A C 1
ATOM 767 O O . THR A 1 97 ? 8.667 3.475 17.766 1.00 85.50 97 THR A O 1
ATOM 770 N N . LEU A 1 98 ? 8.353 1.376 17.019 1.00 83.38 98 LEU A N 1
ATOM 771 C CA . LEU A 1 98 ? 9.757 0.974 17.048 1.00 83.38 98 LEU A CA 1
ATOM 772 C C . LEU A 1 98 ? 10.187 0.583 15.640 1.00 83.38 98 LEU A C 1
ATOM 774 O O . LEU A 1 98 ? 9.479 -0.157 14.964 1.00 83.38 98 LEU A O 1
ATOM 778 N N . ALA A 1 99 ? 11.339 1.088 15.203 1.00 81.12 99 ALA A N 1
ATOM 779 C CA . ALA A 1 99 ? 11.953 0.646 13.960 1.00 81.12 99 ALA A CA 1
ATOM 780 C C . ALA A 1 99 ? 12.481 -0.776 14.118 1.00 81.12 99 ALA A C 1
ATOM 782 O O . ALA A 1 99 ? 13.091 -1.117 15.132 1.00 81.12 99 ALA A O 1
ATOM 783 N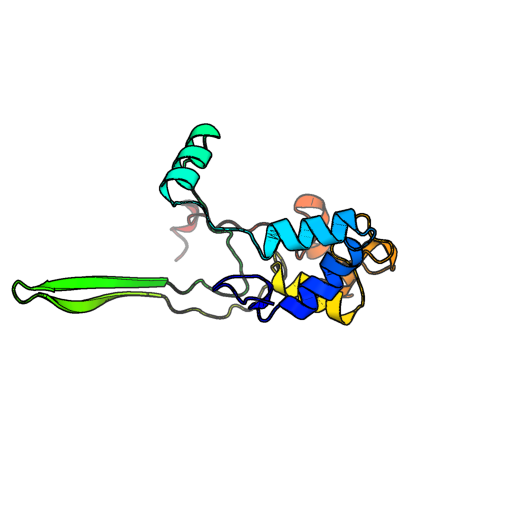 N . ASN A 1 100 ? 12.253 -1.581 13.095 1.00 73.31 100 ASN A N 1
ATOM 784 C CA . ASN A 1 100 ? 12.805 -2.911 12.958 1.00 73.31 100 ASN A CA 1
ATOM 785 C C . ASN A 1 100 ? 13.766 -2.935 11.756 1.00 73.31 100 ASN A C 1
ATOM 787 O O . ASN A 1 100 ? 13.796 -2.007 10.948 1.00 73.31 100 ASN A O 1
ATOM 791 N N . LEU A 1 101 ? 14.606 -3.966 11.671 1.00 62.44 101 LEU A N 1
ATOM 792 C CA . LEU A 1 101 ? 15.736 -4.010 10.735 1.00 62.44 101 LEU A CA 1
ATOM 793 C C . LEU A 1 101 ? 15.407 -4.649 9.375 1.00 62.44 101 LEU A C 1
ATOM 795 O O . LEU A 1 101 ? 16.259 -4.630 8.491 1.00 62.44 101 LEU A O 1
ATOM 799 N N . VAL A 1 102 ? 14.207 -5.210 9.193 1.00 66.94 102 VAL A N 1
ATOM 800 C CA . VAL A 1 102 ? 13.801 -5.908 7.958 1.00 66.94 102 VAL A CA 1
ATOM 801 C C . VAL A 1 102 ? 12.494 -5.305 7.451 1.00 66.94 102 VAL A C 1
ATOM 803 O O . VAL A 1 102 ? 11.581 -5.109 8.238 1.00 66.94 102 VAL A O 1
ATOM 806 N N . GLY A 1 103 ? 12.415 -4.972 6.162 1.00 74.00 103 GLY A N 1
ATOM 807 C CA . GLY A 1 103 ? 11.283 -4.236 5.587 1.00 74.00 103 GLY A CA 1
ATOM 808 C C . GLY A 1 103 ? 11.141 -4.414 4.079 1.00 74.00 103 GLY A C 1
ATOM 809 O O . GLY A 1 103 ? 10.827 -3.451 3.384 1.00 74.00 103 GLY A O 1
ATOM 810 N N . VAL A 1 104 ? 11.461 -5.603 3.563 1.00 83.38 104 VAL A N 1
ATOM 811 C CA . VAL A 1 104 ? 11.517 -5.874 2.115 1.00 83.38 104 VAL A CA 1
ATOM 812 C C . VAL A 1 104 ? 10.303 -6.648 1.612 1.00 83.38 104 VAL A C 1
ATOM 814 O O . VAL A 1 104 ? 10.083 -6.723 0.416 1.00 83.38 104 VAL A O 1
ATOM 817 N N . GLU A 1 105 ? 9.485 -7.209 2.492 1.00 87.12 105 GLU A N 1
ATOM 818 C CA . GLU A 1 105 ? 8.343 -8.059 2.170 1.00 87.12 105 GLU A CA 1
ATOM 819 C C . GLU A 1 105 ? 7.199 -7.229 1.590 1.00 87.12 105 GLU A C 1
ATOM 821 O O . GLU A 1 105 ? 6.740 -7.511 0.487 1.00 87.12 105 GLU A O 1
ATOM 826 N N . TYR A 1 106 ? 6.818 -6.144 2.268 1.00 87.50 106 TYR A N 1
ATOM 827 C CA . TYR A 1 106 ? 5.857 -5.160 1.776 1.00 87.50 106 TYR A CA 1
ATOM 828 C C . TYR A 1 106 ? 6.363 -3.746 2.043 1.00 87.50 106 TYR A C 1
ATOM 830 O O . TYR A 1 106 ? 6.459 -3.306 3.189 1.00 87.50 106 TYR A O 1
ATOM 838 N N . VAL A 1 107 ? 6.655 -3.008 0.973 1.00 85.62 107 VAL A N 1
ATOM 839 C CA . VAL A 1 107 ? 7.208 -1.647 1.077 1.00 85.62 107 VAL A CA 1
ATOM 840 C C . VAL A 1 107 ? 6.138 -0.557 1.092 1.00 85.62 107 VAL A C 1
ATOM 842 O O . VAL A 1 107 ? 6.443 0.608 1.333 1.00 85.62 107 VAL A O 1
ATOM 845 N N . GLY A 1 108 ? 4.872 -0.908 0.878 1.00 85.38 108 GLY A N 1
ATOM 846 C CA . GLY A 1 108 ? 3.766 0.041 0.918 1.00 85.38 108 GLY A CA 1
ATOM 847 C C . GLY A 1 108 ? 3.652 0.963 -0.304 1.00 85.38 108 GLY A C 1
ATOM 848 O O . GLY A 1 108 ? 4.596 1.151 -1.075 1.00 85.38 108 GLY A O 1
ATOM 849 N N . PRO A 1 109 ? 2.475 1.590 -0.487 1.00 87.25 109 PRO A N 1
ATOM 850 C CA . PRO A 1 109 ? 2.173 2.386 -1.675 1.00 87.25 109 PRO A CA 1
ATOM 851 C C . PRO A 1 109 ? 3.013 3.667 -1.769 1.00 87.25 109 PRO A C 1
ATOM 853 O O . PRO A 1 109 ? 3.271 4.150 -2.866 1.00 87.25 109 PRO A O 1
ATOM 856 N N . TRP A 1 110 ? 3.473 4.208 -0.638 1.00 88.19 110 TRP A N 1
ATOM 857 C CA . TRP A 1 110 ? 4.275 5.435 -0.592 1.00 88.19 110 TRP A CA 1
ATOM 858 C C . TRP A 1 110 ? 5.648 5.261 -1.249 1.00 88.19 110 TRP A C 1
ATOM 860 O O . TRP A 1 110 ? 6.096 6.149 -1.971 1.00 88.19 110 TRP A O 1
ATOM 870 N N . ASN A 1 111 ? 6.285 4.103 -1.043 1.00 89.94 111 ASN A N 1
ATOM 871 C CA . ASN A 1 111 ? 7.552 3.770 -1.690 1.00 89.94 111 ASN A CA 1
ATOM 872 C C . ASN A 1 111 ? 7.345 3.569 -3.193 1.00 89.94 111 ASN A C 1
ATOM 874 O O . ASN A 1 111 ? 8.101 4.124 -3.984 1.00 89.94 111 ASN A O 1
ATOM 878 N N . ASN A 1 112 ? 6.265 2.891 -3.594 1.00 90.81 112 ASN A N 1
ATOM 879 C CA . ASN A 1 112 ? 5.922 2.715 -5.008 1.00 90.81 112 ASN A CA 1
ATOM 880 C C . ASN A 1 112 ? 5.750 4.071 -5.721 1.00 90.81 112 ASN A C 1
ATOM 882 O O . ASN A 1 112 ? 6.243 4.251 -6.834 1.00 90.81 112 ASN A O 1
ATOM 886 N N . LEU A 1 113 ? 5.083 5.034 -5.070 1.00 94.56 113 LEU A N 1
ATOM 887 C CA . LEU A 1 113 ? 4.932 6.403 -5.571 1.00 94.56 113 LEU A CA 1
ATOM 888 C C . LEU A 1 113 ? 6.290 7.101 -5.724 1.00 94.56 113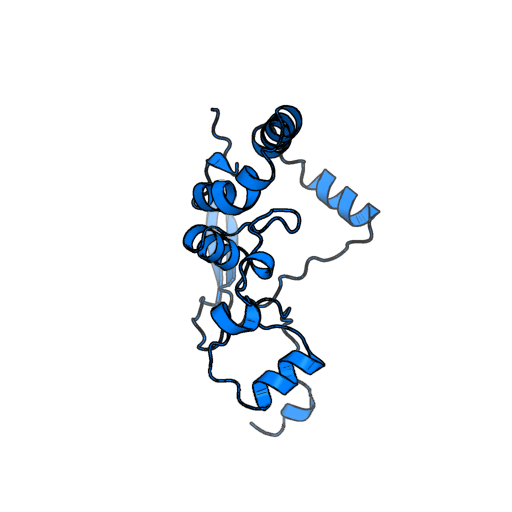 LEU A C 1
ATOM 890 O O . LEU A 1 113 ? 6.581 7.621 -6.798 1.00 94.56 113 LEU A O 1
ATOM 894 N N . ALA A 1 114 ? 7.128 7.081 -4.685 1.00 93.56 114 ALA A N 1
ATOM 895 C CA . ALA A 1 114 ? 8.428 7.751 -4.696 1.00 93.56 114 ALA A CA 1
ATOM 896 C C . ALA A 1 114 ? 9.398 7.148 -5.727 1.00 93.56 114 ALA A C 1
ATOM 898 O O . ALA A 1 114 ? 10.054 7.877 -6.469 1.00 93.56 114 ALA A O 1
ATOM 899 N N . ILE A 1 115 ? 9.464 5.816 -5.810 1.00 92.56 115 ILE A N 1
ATOM 900 C CA . ILE A 1 115 ? 10.322 5.107 -6.763 1.00 92.56 115 ILE A CA 1
ATOM 901 C C . ILE A 1 115 ? 9.890 5.428 -8.189 1.00 92.56 115 ILE A C 1
ATOM 903 O O . ILE A 1 115 ? 10.728 5.836 -8.992 1.00 92.56 115 ILE A O 1
ATOM 907 N N . CYS A 1 116 ? 8.596 5.303 -8.505 1.00 94.31 116 CYS A N 1
ATOM 908 C CA . CYS A 1 116 ? 8.138 5.594 -9.859 1.00 94.31 116 CYS A CA 1
ATOM 909 C C . CYS A 1 116 ? 8.256 7.069 -10.240 1.00 94.31 116 CYS A C 1
ATOM 911 O O . CYS A 1 116 ? 8.555 7.354 -11.399 1.00 94.31 116 CYS A O 1
ATOM 913 N N . GLU A 1 117 ? 8.087 7.995 -9.295 1.00 95.44 117 GLU A N 1
ATOM 914 C CA . GLU A 1 117 ? 8.354 9.416 -9.534 1.00 95.44 117 GLU A CA 1
ATOM 915 C C . GLU A 1 117 ? 9.836 9.634 -9.886 1.00 95.44 117 GLU A C 1
ATOM 917 O O . GLU A 1 117 ? 10.139 10.336 -10.849 1.00 95.44 117 GLU A O 1
ATOM 922 N N . ALA A 1 118 ? 10.759 8.969 -9.183 1.00 94.00 118 ALA A N 1
ATOM 923 C CA . ALA A 1 118 ? 12.199 9.111 -9.402 1.00 94.00 118 ALA A CA 1
ATOM 924 C C . ALA A 1 118 ? 12.695 8.512 -10.731 1.00 94.00 118 ALA A C 1
ATOM 926 O O . ALA A 1 118 ? 13.609 9.062 -11.348 1.00 94.00 118 ALA A O 1
ATOM 927 N N . ILE A 1 119 ? 12.111 7.395 -11.180 1.00 93.38 119 ILE A N 1
ATOM 928 C CA . ILE A 1 119 ? 12.542 6.687 -12.403 1.00 93.38 119 ILE A CA 1
ATOM 929 C C . ILE A 1 119 ? 11.612 6.909 -13.598 1.00 93.38 119 ILE A C 1
ATOM 931 O O . ILE A 1 119 ? 11.731 6.217 -14.609 1.00 93.38 119 ILE A O 1
ATOM 935 N N . TRP A 1 120 ? 10.694 7.874 -13.499 1.00 93.44 120 TRP A N 1
ATOM 936 C CA . TRP A 1 120 ? 9.724 8.198 -14.547 1.00 93.44 120 TRP A CA 1
ATOM 937 C C . TRP A 1 120 ? 8.864 6.997 -14.972 1.00 93.44 120 TRP A C 1
ATOM 939 O O . TRP A 1 120 ? 8.486 6.890 -16.146 1.00 93.44 120 TRP A O 1
ATOM 949 N N . CYS A 1 121 ? 8.539 6.095 -14.036 1.00 95.19 121 CYS A N 1
ATOM 950 C CA . CYS A 1 121 ? 7.594 5.011 -14.293 1.00 95.19 121 CYS A CA 1
ATOM 951 C C . CYS A 1 121 ? 6.160 5.364 -13.917 1.00 95.19 121 CYS A C 1
ATOM 953 O O . CYS A 1 121 ? 5.882 6.249 -13.111 1.00 95.19 121 CYS A O 1
ATOM 955 N N . SER A 1 122 ? 5.224 4.645 -14.529 1.00 94.81 122 SER A N 1
ATOM 956 C CA . SER A 1 122 ? 3.820 4.693 -14.150 1.00 94.81 122 SER A CA 1
ATOM 957 C C . SER A 1 122 ? 3.432 3.470 -13.326 1.00 94.81 122 SER A C 1
ATOM 959 O O . SER A 1 122 ? 3.830 2.345 -13.629 1.00 94.81 122 SER A O 1
ATOM 961 N N . LEU A 1 123 ? 2.578 3.692 -12.328 1.00 93.69 123 LEU A N 1
ATOM 962 C CA . LEU A 1 123 ? 1.906 2.633 -11.572 1.00 93.69 123 LEU A CA 1
ATOM 963 C C . LEU A 1 123 ? 0.643 2.116 -12.287 1.00 93.69 123 LEU A C 1
ATOM 965 O O . LEU A 1 123 ? 0.036 1.134 -11.863 1.00 93.69 123 LEU A O 1
ATOM 969 N N . VAL A 1 124 ? 0.242 2.742 -13.398 1.00 93.38 124 VAL A N 1
ATOM 970 C CA . VAL A 1 124 ? -0.875 2.286 -14.228 1.00 93.38 124 VAL A CA 1
ATOM 971 C C . VAL A 1 124 ? -0.369 1.207 -15.183 1.00 93.38 124 VAL A C 1
ATOM 973 O O . VAL A 1 124 ? 0.366 1.491 -16.125 1.00 93.38 124 VAL A O 1
ATOM 976 N N . ARG A 1 125 ? -0.812 -0.043 -14.990 1.00 90.81 125 ARG A N 1
ATOM 977 C CA . ARG A 1 125 ? -0.355 -1.223 -15.760 1.00 90.81 125 ARG A CA 1
ATOM 978 C C . ARG A 1 125 ? -0.432 -1.064 -17.284 1.00 90.81 125 ARG A C 1
ATOM 980 O O . ARG A 1 125 ? 0.387 -1.619 -18.010 1.00 90.81 125 ARG A O 1
ATOM 987 N N . GLN A 1 126 ? -1.415 -0.314 -17.779 1.00 90.12 126 GLN A N 1
ATOM 988 C CA . GLN A 1 126 ? -1.603 -0.093 -19.217 1.00 90.12 126 GLN A CA 1
ATOM 989 C C . GLN A 1 126 ? -0.723 1.028 -19.794 1.00 90.12 126 GLN A C 1
ATOM 991 O O . GLN A 1 126 ? -0.670 1.189 -21.014 1.00 90.12 126 GLN A O 1
ATOM 996 N N . ALA A 1 127 ? -0.003 1.785 -18.964 1.00 92.88 127 ALA A N 1
ATOM 997 C CA . ALA A 1 127 ? 0.883 2.844 -19.426 1.00 92.88 127 ALA A CA 1
ATOM 998 C C . ALA A 1 127 ? 2.053 2.298 -20.266 1.00 92.88 127 ALA A C 1
ATOM 1000 O O . ALA A 1 127 ? 2.443 1.128 -20.179 1.00 92.88 127 ALA A O 1
ATOM 1001 N N . GLY A 1 128 ? 2.619 3.165 -21.109 1.00 92.19 128 GLY A N 1
ATOM 1002 C CA . GLY A 1 128 ? 3.792 2.836 -21.926 1.00 92.19 128 GLY A CA 1
ATOM 1003 C C . GLY A 1 128 ? 5.075 2.699 -21.103 1.00 92.19 128 GLY A C 1
ATOM 1004 O O . GLY A 1 128 ? 5.937 1.907 -21.457 1.00 92.19 128 GLY A O 1
ATOM 1005 N N . ASN A 1 129 ? 5.158 3.417 -19.984 1.00 94.19 129 ASN A N 1
ATOM 1006 C CA . ASN A 1 129 ? 6.298 3.489 -19.072 1.00 94.19 129 ASN A CA 1
ATOM 1007 C C . ASN A 1 129 ? 6.026 2.786 -17.728 1.00 94.19 129 ASN A C 1
ATOM 1009 O O . ASN A 1 129 ? 6.530 3.217 -16.696 1.00 94.19 129 ASN A O 1
ATOM 1013 N N . VAL A 1 130 ? 5.193 1.740 -17.693 1.00 93.81 130 VAL A N 1
ATOM 1014 C CA . VAL A 1 130 ? 5.114 0.889 -16.489 1.00 93.81 130 VAL A CA 1
ATOM 1015 C C . VAL A 1 130 ? 6.477 0.242 -16.231 1.00 93.81 130 VAL A C 1
ATOM 1017 O O . VAL A 1 130 ? 7.196 -0.052 -17.189 1.00 93.81 130 VAL A O 1
ATOM 1020 N N . ILE A 1 131 ? 6.832 0.023 -14.961 1.00 89.81 131 ILE A N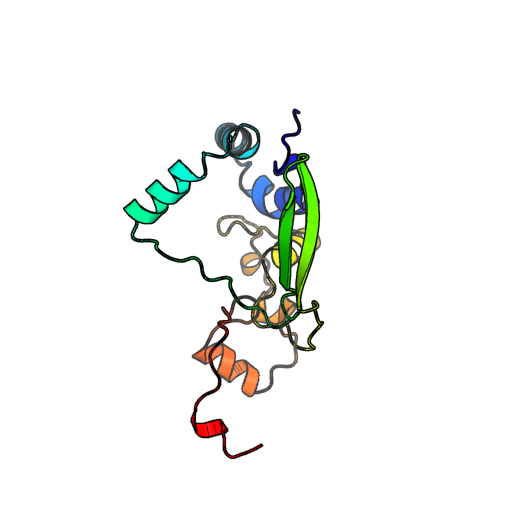 1
ATOM 1021 C CA . ILE A 1 131 ? 8.178 -0.427 -14.579 1.00 89.81 131 ILE A CA 1
ATOM 1022 C C . ILE A 1 131 ? 8.624 -1.706 -15.317 1.00 89.81 131 ILE A C 1
ATOM 1024 O O . ILE A 1 131 ? 9.732 -1.765 -15.848 1.00 89.81 131 ILE A O 1
ATOM 1028 N N . ASP A 1 132 ? 7.704 -2.655 -15.506 1.00 86.12 132 ASP A N 1
ATOM 1029 C CA . ASP A 1 132 ? 7.968 -3.913 -16.219 1.00 86.12 132 ASP A CA 1
ATOM 1030 C C . ASP A 1 132 ? 8.342 -3.708 -17.703 1.00 86.12 132 ASP A C 1
ATOM 1032 O O . ASP A 1 132 ? 9.002 -4.552 -18.305 1.00 86.12 132 ASP A O 1
ATOM 1036 N N . LYS A 1 133 ? 7.915 -2.597 -18.326 1.00 91.31 133 LYS A N 1
ATOM 1037 C CA . LYS A 1 133 ? 8.182 -2.289 -19.746 1.00 91.31 133 LYS A CA 1
ATOM 1038 C C . LYS A 1 133 ? 9.474 -1.513 -19.970 1.00 91.31 133 LYS A C 1
ATOM 1040 O O . LYS A 1 133 ? 9.960 -1.486 -21.097 1.00 91.31 133 LYS A O 1
ATOM 1045 N N . ILE A 1 134 ? 10.016 -0.879 -18.933 1.00 90.25 134 ILE A N 1
ATOM 1046 C CA . ILE A 1 134 ? 11.269 -0.114 -19.022 1.00 90.25 134 ILE A CA 1
ATOM 1047 C C . ILE A 1 134 ? 12.500 -0.960 -18.666 1.00 90.25 134 ILE A C 1
ATOM 1049 O O . ILE A 1 134 ? 13.607 -0.435 -18.624 1.00 90.25 134 ILE A O 1
ATOM 1053 N N . GLY A 1 135 ? 12.318 -2.270 -18.456 1.00 88.75 135 GLY A N 1
ATOM 1054 C CA . GLY A 1 135 ? 13.406 -3.223 -18.226 1.00 88.75 135 GLY A CA 1
ATOM 1055 C C . GLY A 1 135 ? 13.926 -3.257 -16.790 1.00 88.75 135 GLY A C 1
ATOM 1056 O O . GLY A 1 135 ? 15.034 -3.734 -16.578 1.00 88.75 135 GLY A O 1
ATOM 1057 N N . ILE A 1 136 ? 13.146 -2.753 -15.827 1.00 89.12 136 ILE A N 1
ATOM 1058 C CA . ILE A 1 136 ? 13.480 -2.769 -14.400 1.00 89.12 136 ILE A CA 1
ATOM 1059 C C . ILE A 1 136 ? 12.565 -3.774 -13.700 1.00 89.12 136 ILE A C 1
ATOM 1061 O O . ILE A 1 136 ? 11.339 -3.676 -13.772 1.00 89.12 136 ILE A O 1
ATOM 1065 N N . SER A 1 137 ? 13.158 -4.734 -13.001 1.00 88.62 137 SER A N 1
ATOM 1066 C CA . SER A 1 137 ? 12.452 -5.651 -12.115 1.00 88.62 137 SER A CA 1
ATOM 1067 C C . SER A 1 137 ? 12.258 -4.994 -10.754 1.00 88.62 137 SER A C 1
ATOM 1069 O O . SER A 1 137 ? 13.228 -4.720 -10.056 1.00 88.62 137 SER A O 1
ATOM 1071 N N . TYR A 1 138 ? 11.009 -4.758 -10.343 1.00 87.25 138 TYR A N 1
ATOM 1072 C CA . TYR A 1 138 ? 10.732 -4.158 -9.031 1.00 87.25 138 TYR A CA 1
ATOM 1073 C C . TYR A 1 138 ? 11.307 -5.017 -7.890 1.00 87.25 138 TYR A C 1
ATOM 1075 O O . TYR A 1 138 ? 12.075 -4.548 -7.062 1.00 87.25 138 TYR A O 1
ATOM 1083 N N . ASP A 1 139 ? 11.010 -6.311 -7.905 1.00 87.31 139 ASP A N 1
ATOM 1084 C CA . ASP A 1 139 ? 11.468 -7.289 -6.914 1.00 87.31 139 ASP A CA 1
ATOM 1085 C C . ASP A 1 139 ? 13.007 -7.381 -6.826 1.00 87.31 139 ASP A C 1
ATOM 1087 O O . ASP A 1 139 ? 13.583 -7.370 -5.739 1.00 87.31 139 ASP A O 1
ATOM 1091 N N . VAL A 1 140 ? 13.701 -7.400 -7.970 1.00 87.56 140 VAL A N 1
ATOM 1092 C CA . VAL A 1 140 ? 15.161 -7.593 -8.005 1.00 87.56 140 VAL A CA 1
ATOM 1093 C C . VAL A 1 140 ? 15.929 -6.282 -7.925 1.00 87.56 140 VAL A C 1
ATOM 1095 O O . VAL A 1 140 ? 16.790 -6.139 -7.066 1.00 87.56 140 VAL A O 1
ATOM 1098 N N . ASP A 1 141 ? 15.655 -5.329 -8.810 1.00 88.44 141 ASP A N 1
ATOM 1099 C CA . ASP A 1 141 ? 16.505 -4.147 -8.980 1.00 88.44 141 ASP A CA 1
ATOM 1100 C C . ASP A 1 141 ? 16.225 -3.070 -7.926 1.00 88.44 141 ASP A C 1
ATOM 1102 O O . ASP A 1 141 ? 17.095 -2.248 -7.641 1.00 88.44 141 ASP A O 1
ATOM 1106 N N . ILE A 1 142 ? 15.021 -3.071 -7.342 1.00 88.44 142 ILE A N 1
ATOM 1107 C CA . ILE A 1 142 ? 14.585 -2.062 -6.370 1.00 88.44 142 ILE A CA 1
ATOM 1108 C C . ILE A 1 142 ? 14.577 -2.611 -4.941 1.00 88.44 142 ILE A C 1
ATOM 1110 O O . ILE A 1 142 ? 15.021 -1.916 -4.029 1.00 88.44 142 ILE A O 1
ATOM 1114 N N . ILE A 1 143 ? 14.064 -3.829 -4.733 1.00 88.69 143 ILE A N 1
ATOM 1115 C CA . ILE A 1 143 ? 13.815 -4.355 -3.383 1.00 88.69 143 ILE A CA 1
ATOM 1116 C C . ILE A 1 143 ? 14.986 -5.183 -2.846 1.00 88.69 143 ILE A C 1
ATOM 1118 O O . ILE A 1 143 ? 15.499 -4.882 -1.770 1.00 88.69 143 ILE A O 1
ATOM 1122 N N . ILE A 1 144 ? 15.408 -6.225 -3.568 1.00 87.81 144 ILE A N 1
ATOM 1123 C CA . ILE A 1 144 ? 16.420 -7.179 -3.077 1.00 87.81 144 ILE A CA 1
ATOM 1124 C C . ILE A 1 144 ? 17.856 -6.773 -3.426 1.00 87.81 144 ILE A C 1
ATOM 1126 O O . ILE A 1 144 ? 18.767 -6.920 -2.610 1.00 87.81 144 ILE A O 1
ATOM 1130 N N . GLY A 1 145 ? 18.079 -6.277 -4.639 1.00 82.88 145 GLY A N 1
ATOM 1131 C CA . GLY A 1 145 ? 19.402 -6.046 -5.204 1.00 82.88 145 GLY A CA 1
ATOM 1132 C C . GLY A 1 145 ? 20.037 -7.296 -5.829 1.00 82.88 145 GLY A C 1
ATOM 1133 O O . GLY A 1 145 ? 19.402 -8.321 -6.086 1.00 82.88 145 GLY A O 1
ATOM 1134 N N . THR A 1 146 ? 21.339 -7.201 -6.108 1.00 78.00 146 THR A N 1
ATOM 1135 C CA . THR A 1 146 ? 22.090 -8.187 -6.909 1.00 78.00 146 THR A CA 1
ATOM 1136 C C . THR A 1 146 ? 22.536 -9.432 -6.139 1.00 78.00 146 THR A C 1
ATOM 1138 O O . THR A 1 146 ? 23.010 -10.389 -6.752 1.00 78.00 146 THR A O 1
ATOM 1141 N N . ILE A 1 147 ? 22.407 -9.447 -4.810 1.00 80.31 147 ILE A N 1
ATOM 1142 C CA . ILE A 1 147 ? 22.801 -10.583 -3.969 1.00 80.31 147 ILE A CA 1
ATOM 1143 C C . ILE A 1 147 ? 21.567 -11.448 -3.709 1.00 80.31 147 ILE A C 1
ATOM 1145 O O . ILE A 1 147 ? 20.722 -11.109 -2.886 1.00 80.31 147 ILE A O 1
ATOM 1149 N N . GLN A 1 148 ? 21.487 -12.584 -4.401 1.00 81.88 148 GLN A N 1
ATOM 1150 C CA . GLN A 1 148 ? 20.366 -13.526 -4.322 1.00 81.88 148 GLN A CA 1
ATOM 1151 C C . GLN A 1 148 ? 20.870 -14.873 -3.798 1.00 81.88 148 GLN A C 1
ATOM 1153 O O . GLN A 1 148 ? 21.276 -15.736 -4.576 1.00 81.88 148 GLN A O 1
ATOM 1158 N N . PRO A 1 149 ? 20.954 -15.053 -2.468 1.00 88.50 149 PRO A N 1
ATOM 1159 C CA . PRO A 1 149 ? 21.247 -16.361 -1.907 1.00 88.50 149 PRO A CA 1
ATOM 1160 C C . PRO A 1 149 ? 20.067 -17.313 -2.172 1.00 88.50 149 PRO A C 1
ATOM 1162 O O . PRO A 1 149 ? 18.930 -16.847 -2.270 1.00 88.50 149 PRO A O 1
ATOM 1165 N N . PRO A 1 150 ? 20.285 -18.642 -2.162 1.00 93.00 150 PRO A N 1
ATOM 1166 C CA . PRO A 1 150 ? 19.223 -19.623 -2.415 1.00 93.00 150 PRO A CA 1
ATOM 1167 C C . PRO A 1 150 ? 17.976 -19.461 -1.531 1.00 93.00 150 PRO A C 1
ATOM 1169 O O . PRO A 1 150 ? 16.881 -19.854 -1.910 1.00 93.00 150 PRO A O 1
ATOM 1172 N N . THR A 1 151 ? 18.117 -18.863 -0.344 1.00 90.12 151 THR A N 1
ATOM 1173 C CA . THR A 1 151 ? 16.989 -18.575 0.551 1.00 90.12 151 THR A CA 1
ATOM 1174 C C . THR A 1 151 ? 16.018 -17.542 -0.018 1.00 90.12 151 THR A C 1
ATOM 1176 O O . THR A 1 151 ? 14.821 -17.660 0.218 1.00 90.12 151 THR A O 1
ATOM 1179 N N . ILE A 1 152 ? 16.507 -16.543 -0.759 1.00 89.62 152 ILE A N 1
ATOM 1180 C CA . ILE A 1 152 ? 15.660 -15.542 -1.420 1.00 89.62 152 ILE A CA 1
ATOM 1181 C C . ILE A 1 152 ? 14.886 -16.190 -2.566 1.00 89.62 152 ILE A C 1
ATOM 1183 O O . ILE A 1 152 ? 13.680 -15.977 -2.674 1.00 89.62 152 ILE A O 1
ATOM 1187 N N . ASP A 1 153 ? 15.545 -17.030 -3.363 1.00 89.69 153 ASP A N 1
ATOM 1188 C CA . ASP A 1 153 ? 14.893 -17.734 -4.471 1.00 89.69 153 ASP A CA 1
ATOM 1189 C C . ASP A 1 153 ? 13.788 -18.667 -3.969 1.00 89.69 153 ASP A C 1
ATOM 1191 O O . ASP A 1 153 ? 12.676 -18.636 -4.490 1.00 89.69 153 ASP A O 1
ATOM 1195 N N . LEU A 1 154 ? 14.031 -19.397 -2.874 1.00 93.38 154 LEU A N 1
ATOM 1196 C CA . LEU A 1 154 ? 13.008 -20.237 -2.246 1.00 93.38 154 LEU A CA 1
ATOM 1197 C C . LEU A 1 154 ? 11.768 -19.440 -1.815 1.00 93.38 154 LEU A C 1
ATOM 1199 O O . LEU A 1 154 ? 10.648 -19.914 -2.011 1.00 93.38 154 LEU A O 1
ATOM 1203 N N . VAL A 1 155 ? 11.936 -18.241 -1.245 1.00 91.25 155 VAL A N 1
ATOM 1204 C CA . VAL A 1 155 ? 10.795 -17.380 -0.885 1.00 91.25 155 VAL A CA 1
ATOM 1205 C C . VAL A 1 155 ? 10.067 -16.907 -2.140 1.00 91.25 155 VAL A C 1
ATOM 1207 O O . VAL A 1 155 ? 8.842 -16.984 -2.198 1.00 91.25 155 VAL A O 1
ATOM 1210 N N . ARG A 1 156 ? 10.791 -16.481 -3.176 1.00 89.62 156 ARG A N 1
ATOM 1211 C CA . ARG A 1 156 ? 10.187 -15.983 -4.421 1.00 89.62 156 ARG A CA 1
ATOM 1212 C C . ARG A 1 156 ? 9.399 -17.058 -5.162 1.00 89.62 156 ARG A C 1
ATOM 1214 O O . ARG A 1 156 ? 8.315 -16.775 -5.665 1.00 89.62 156 ARG A O 1
ATOM 1221 N N . GLU A 1 157 ? 9.914 -18.283 -5.194 1.00 92.50 157 GLU A N 1
ATOM 1222 C CA . GLU A 1 157 ? 9.273 -19.423 -5.857 1.00 92.50 157 GLU A CA 1
ATOM 1223 C C . GLU A 1 157 ? 8.030 -19.934 -5.117 1.00 92.50 157 GLU A C 1
ATOM 1225 O O . GLU A 1 157 ? 7.100 -20.420 -5.760 1.00 92.50 157 GLU A O 1
ATOM 1230 N N . ASN A 1 158 ? 7.998 -19.837 -3.782 1.00 94.88 158 ASN A N 1
ATOM 1231 C CA . ASN A 1 158 ? 6.946 -20.458 -2.965 1.00 94.88 158 ASN A CA 1
ATOM 1232 C C . ASN A 1 158 ? 5.967 -19.463 -2.323 1.00 94.88 158 ASN A C 1
ATOM 1234 O O . ASN A 1 158 ? 4.877 -19.866 -1.923 1.00 94.88 158 ASN A O 1
ATOM 1238 N N . VAL A 1 159 ? 6.342 -18.188 -2.198 1.00 92.38 159 VAL A N 1
ATOM 1239 C CA . VAL A 1 159 ? 5.536 -17.137 -1.554 1.00 92.38 159 VAL A CA 1
ATOM 1240 C C . VAL A 1 159 ? 5.185 -16.045 -2.557 1.00 92.38 159 VAL A C 1
ATOM 1242 O O . VAL A 1 159 ? 4.008 -15.761 -2.768 1.00 92.38 159 VAL A O 1
ATOM 1245 N N . GLY A 1 160 ? 6.192 -15.444 -3.190 1.00 90.75 160 GLY A N 1
ATOM 1246 C CA . GLY A 1 160 ? 6.003 -14.370 -4.161 1.00 90.75 160 GLY A CA 1
ATOM 1247 C C . GLY A 1 160 ? 7.125 -13.329 -4.149 1.00 90.75 160 GLY A C 1
ATOM 1248 O O . GLY A 1 160 ? 8.072 -13.443 -3.369 1.00 90.75 160 GLY A O 1
ATOM 1249 N N . PRO A 1 161 ? 7.035 -12.314 -5.026 1.00 90.38 161 PRO A N 1
ATOM 1250 C CA . PRO A 1 161 ? 8.042 -11.266 -5.132 1.00 90.38 161 PRO A CA 1
ATOM 1251 C C . PRO A 1 161 ? 8.064 -10.377 -3.886 1.00 90.38 161 PRO A C 1
ATOM 1253 O O . PRO A 1 161 ? 7.015 -9.958 -3.387 1.00 90.38 161 PRO A O 1
ATOM 1256 N N . PHE A 1 162 ? 9.265 -10.026 -3.436 1.00 89.31 162 PHE A N 1
ATOM 1257 C CA . PHE A 1 162 ? 9.468 -9.053 -2.374 1.00 89.31 162 PHE A CA 1
ATOM 1258 C C . PHE A 1 162 ? 8.946 -7.670 -2.797 1.00 89.31 162 PHE A C 1
ATOM 1260 O O . PHE A 1 162 ? 8.834 -7.325 -3.975 1.00 89.31 162 PHE A O 1
ATOM 1267 N N . GLY A 1 163 ? 8.552 -6.877 -1.808 1.00 88.06 163 GLY A N 1
ATOM 1268 C CA . GLY A 1 163 ? 7.840 -5.612 -1.958 1.00 88.06 163 GLY A CA 1
ATOM 1269 C C . GLY A 1 163 ? 6.327 -5.773 -2.122 1.00 88.06 163 GLY A C 1
ATOM 1270 O O . GLY A 1 163 ? 5.613 -4.772 -2.042 1.00 88.06 163 GLY A O 1
ATOM 1271 N N . SER A 1 164 ? 5.833 -7.003 -2.314 1.00 89.00 164 SER A N 1
ATOM 1272 C CA . SER A 1 164 ? 4.420 -7.328 -2.532 1.00 89.00 164 SER A CA 1
ATOM 1273 C C . SER A 1 164 ? 3.953 -8.590 -1.781 1.00 89.00 164 SER A C 1
ATOM 1275 O O . SER A 1 164 ? 3.020 -9.258 -2.230 1.00 89.00 164 SER A O 1
ATOM 1277 N N . ILE A 1 165 ? 4.588 -8.928 -0.658 1.00 90.44 165 ILE A N 1
ATOM 1278 C CA . ILE A 1 165 ? 4.211 -10.050 0.212 1.00 90.44 165 ILE A CA 1
ATOM 1279 C C . ILE A 1 165 ? 3.359 -9.520 1.367 1.00 90.44 165 ILE A C 1
ATOM 1281 O O . ILE A 1 165 ? 3.855 -8.778 2.212 1.00 90.44 165 ILE A O 1
ATOM 1285 N N . ASP A 1 166 ? 2.093 -9.932 1.426 1.00 88.50 166 ASP A N 1
ATOM 1286 C CA . ASP A 1 166 ? 1.200 -9.576 2.531 1.00 88.50 166 ASP A CA 1
ATOM 1287 C C . ASP A 1 166 ? 1.655 -10.232 3.839 1.00 88.50 166 ASP A C 1
ATOM 1289 O O . ASP A 1 166 ? 1.933 -11.435 3.897 1.00 88.50 166 ASP A O 1
ATOM 1293 N N . LEU A 1 167 ? 1.692 -9.442 4.912 1.00 85.50 167 LEU A N 1
ATOM 1294 C CA . LEU A 1 167 ? 2.090 -9.904 6.235 1.00 85.50 167 LEU A CA 1
ATOM 1295 C C . LEU A 1 167 ? 0.888 -9.909 7.178 1.00 85.50 167 LEU A C 1
ATOM 1297 O O . LEU A 1 167 ? 0.160 -8.925 7.312 1.00 85.50 167 LEU A O 1
ATOM 1301 N N . TYR A 1 168 ? 0.743 -11.010 7.908 1.00 84.62 168 TYR A N 1
ATOM 1302 C CA . TYR A 1 168 ? -0.268 -11.174 8.945 1.00 84.62 168 TYR A CA 1
ATOM 1303 C C . TYR A 1 168 ? 0.421 -11.442 10.276 1.00 84.62 168 TYR A C 1
ATOM 1305 O O . TYR A 1 168 ? 1.330 -12.270 10.364 1.00 84.62 168 TYR A O 1
ATOM 1313 N N . LEU A 1 169 ? -0.025 -10.750 11.324 1.00 80.31 169 LEU A N 1
ATOM 1314 C CA . LEU A 1 169 ? 0.389 -11.084 12.678 1.00 80.31 169 LEU A CA 1
ATOM 1315 C C . LEU A 1 169 ? -0.346 -12.358 13.102 1.00 80.31 169 LEU A C 1
ATOM 1317 O O . LEU A 1 169 ? -1.574 -12.401 13.081 1.00 80.31 169 LEU A O 1
ATOM 1321 N N . VAL A 1 170 ? 0.411 -13.385 13.476 1.00 83.69 170 VAL A N 1
ATOM 1322 C CA . VAL A 1 170 ? -0.122 -14.670 13.937 1.00 83.69 170 VAL A CA 1
ATOM 1323 C C . VAL A 1 170 ? 0.244 -14.892 15.397 1.00 83.69 170 VAL A C 1
ATOM 1325 O O . VAL A 1 170 ? 1.311 -14.471 15.850 1.00 83.69 170 VAL A O 1
ATOM 1328 N N . ASP A 1 171 ? -0.634 -15.572 16.131 1.00 83.81 171 ASP A N 1
ATOM 1329 C CA . ASP A 1 171 ? -0.349 -15.957 17.508 1.00 83.81 171 ASP A CA 1
ATOM 1330 C C . ASP A 1 171 ? 0.876 -16.874 17.578 1.00 83.81 171 ASP A C 1
ATOM 1332 O O . ASP A 1 171 ? 1.131 -17.698 16.692 1.00 83.81 171 ASP A O 1
ATOM 1336 N N . LYS A 1 172 ? 1.631 -16.760 18.676 1.00 82.19 172 LYS A N 1
ATOM 1337 C CA . LYS A 1 172 ? 2.749 -17.663 18.959 1.00 82.19 172 LYS A CA 1
ATOM 1338 C C . LYS A 1 17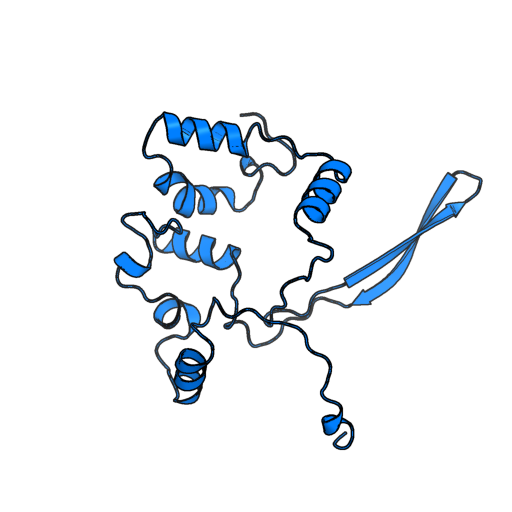2 ? 2.232 -19.110 18.933 1.00 82.19 172 LYS A C 1
ATOM 1340 O O . LYS A 1 172 ? 1.331 -19.433 19.712 1.00 82.19 172 LYS A O 1
ATOM 1345 N N . PRO A 1 173 ? 2.828 -20.013 18.131 1.00 86.50 173 PRO A N 1
ATOM 1346 C CA . PRO A 1 173 ? 2.387 -21.397 18.118 1.00 86.50 173 PRO A CA 1
ATOM 1347 C C . PRO A 1 173 ? 2.564 -22.030 19.512 1.00 86.50 173 PRO A C 1
ATOM 1349 O O . PRO A 1 173 ? 3.623 -21.847 20.129 1.00 86.50 173 PRO A O 1
ATOM 1352 N N . PRO A 1 174 ? 1.582 -22.804 20.015 1.00 81.81 174 PRO A N 1
ATOM 1353 C CA . PRO A 1 174 ? 1.607 -23.358 21.375 1.00 81.81 174 PRO A CA 1
ATOM 1354 C C . PRO A 1 174 ? 2.858 -24.192 21.691 1.00 81.81 174 PRO A C 1
ATOM 1356 O O . PRO A 1 174 ? 3.329 -24.227 22.825 1.00 81.81 174 PRO A O 1
ATOM 1359 N N . THR A 1 175 ? 3.439 -24.826 20.671 1.00 81.94 175 THR A N 1
ATOM 1360 C CA . THR A 1 175 ? 4.638 -25.671 20.763 1.00 81.94 175 THR A CA 1
ATOM 1361 C C . THR A 1 175 ? 5.911 -24.913 21.150 1.00 81.94 175 THR A C 1
ATOM 1363 O O . THR A 1 175 ? 6.866 -25.532 21.612 1.00 81.94 175 THR A O 1
ATOM 1366 N N . PHE A 1 176 ? 5.940 -23.582 21.037 1.00 66.56 176 PHE A N 1
ATOM 1367 C CA . PHE A 1 176 ? 7.089 -22.760 21.436 1.00 66.56 176 PHE A CA 1
ATOM 1368 C C . PHE A 1 176 ? 7.071 -22.328 22.914 1.00 66.56 176 PHE A C 1
ATOM 1370 O O . PHE A 1 176 ? 7.926 -21.540 23.322 1.00 66.56 176 PHE A O 1
ATOM 1377 N N . GLY A 1 177 ? 6.097 -22.770 23.717 1.00 61.56 177 GLY A N 1
ATOM 1378 C CA . GLY A 1 177 ? 5.962 -22.386 25.130 1.00 61.56 177 GLY A CA 1
ATOM 1379 C C . GLY A 1 177 ? 6.980 -23.019 26.089 1.00 61.56 177 GLY A C 1
ATOM 1380 O O . GLY A 1 177 ? 7.080 -22.566 27.219 1.00 61.56 177 GLY A O 1
ATOM 1381 N N . GLY A 1 178 ? 7.729 -24.042 25.660 1.00 59.81 178 GLY A N 1
ATOM 1382 C CA . GLY A 1 178 ? 8.680 -24.771 26.517 1.00 59.81 178 GLY A CA 1
ATOM 1383 C C . GLY A 1 178 ? 10.158 -24.392 26.365 1.00 59.81 178 GLY A C 1
ATOM 1384 O O . GLY A 1 178 ? 10.995 -25.012 27.010 1.00 59.81 178 GLY A O 1
ATOM 1385 N N . TYR A 1 179 ? 10.494 -23.434 25.494 1.00 57.25 179 TYR A N 1
ATOM 1386 C CA . TYR A 1 179 ? 11.886 -23.104 25.141 1.00 57.25 179 TYR A CA 1
ATOM 1387 C C . TYR A 1 179 ? 12.384 -21.752 25.682 1.00 57.25 179 TYR A C 1
ATOM 1389 O O . TYR A 1 179 ? 13.490 -21.343 25.333 1.00 57.25 179 TYR A O 1
ATOM 1397 N N . PHE A 1 180 ? 11.599 -21.082 26.534 1.00 51.16 180 PHE A N 1
ATOM 1398 C CA . PHE A 1 180 ? 11.989 -19.866 27.256 1.00 51.16 180 PHE A CA 1
ATOM 1399 C C . PHE A 1 180 ? 11.450 -19.897 28.682 1.00 51.16 180 PHE A C 1
ATOM 1401 O O . PHE A 1 180 ? 10.242 -20.194 28.825 1.00 51.16 180 PHE A O 1
#

pLDDT: mean 86.32, std 10.0, range [48.12, 97.81]